Protein AF-A0A2V7E3F7-F1 (afdb_monomer_lite)

Secondary structure (DSSP, 8-state):
-HHHHHHH---TT-SS-GGG-HHHHHHHHHHHHHHHHHHHHHHHHHHHHHHHHHTTPPPPHHHHHHHHHHHHHHHHHHHHHHHHHHHHTGGGTTSTT-HHHHHH-

Foldseek 3Di:
DLVVLQVPDDDPPGPDGLVPDVLLVVLLVQLVVLLVVLVVQLVVLVVVQVVCVVVVHDDDPVSVVSNVVSVVSSVVSNLSSLVSSLVSSPPLQCDPPDPSVVSND

Sequence (105 aa):
ALIELAGEKTPRGRTARLCENPQVQDAVGRADAILNAGRAYRTAMVTELWNTVAAGDETTLEQRARCRLAAVHATDCAREAMDLMYRHGGSTSYRRESRLAECWR

pLDDT: mean 96.29, std 2.95, range [83.75, 98.81]

Structure (mmCIF, N/CA/C/O backbone):
data_AF-A0A2V7E3F7-F1
#
_entry.id   AF-A0A2V7E3F7-F1
#
loop_
_a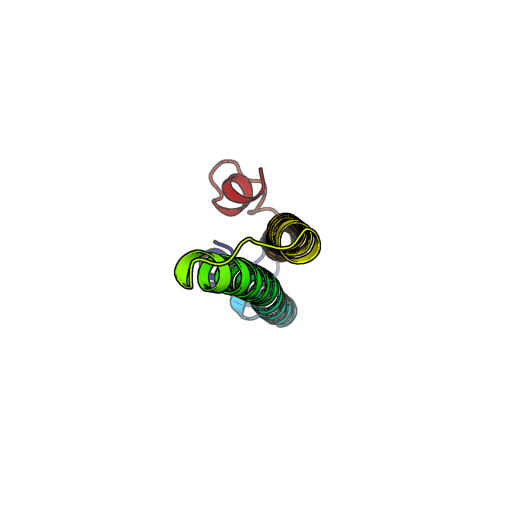tom_site.group_PDB
_atom_site.id
_atom_site.type_symbol
_atom_site.label_atom_id
_atom_site.label_alt_id
_atom_site.label_comp_id
_atom_site.label_asym_id
_atom_site.label_entity_id
_atom_site.label_seq_id
_atom_site.pdbx_PDB_ins_code
_atom_site.Cartn_x
_atom_site.Cartn_y
_atom_site.Cartn_z
_atom_site.occupancy
_atom_site.B_iso_or_equiv
_atom_site.auth_seq_id
_atom_site.auth_comp_id
_atom_site.auth_asym_id
_atom_site.auth_atom_id
_atom_site.pdbx_PDB_model_num
ATOM 1 N N . ALA A 1 1 ? 1.638 -0.251 -13.157 1.00 89.50 1 ALA A N 1
ATOM 2 C CA . ALA A 1 1 ? 2.609 0.818 -13.469 1.00 89.50 1 ALA A CA 1
ATOM 3 C C . ALA A 1 1 ? 4.043 0.292 -13.602 1.00 89.50 1 ALA A C 1
ATOM 5 O O . ALA A 1 1 ? 4.449 0.072 -14.733 1.00 89.50 1 ALA A O 1
ATOM 6 N N . LEU A 1 2 ? 4.817 0.047 -12.524 1.00 94.56 2 LEU A N 1
ATOM 7 C CA . LEU A 1 2 ? 6.211 -0.427 -12.690 1.00 94.56 2 LEU A CA 1
ATOM 8 C C . LEU A 1 2 ? 6.283 -1.815 -13.336 1.00 94.56 2 LEU A C 1
ATOM 10 O O . LEU A 1 2 ? 7.095 -1.999 -14.226 1.00 94.56 2 LEU A O 1
ATOM 14 N N . ILE A 1 3 ? 5.444 -2.766 -12.918 1.00 95.62 3 ILE A N 1
ATOM 15 C CA . ILE A 1 3 ? 5.431 -4.129 -13.482 1.00 95.62 3 ILE A CA 1
ATOM 16 C C . ILE A 1 3 ? 5.173 -4.094 -14.997 1.00 95.62 3 ILE A C 1
ATOM 18 O O . ILE A 1 3 ? 5.928 -4.691 -15.756 1.00 95.62 3 ILE A O 1
ATOM 22 N N . GLU A 1 4 ? 4.166 -3.332 -15.436 1.00 95.06 4 GLU A N 1
ATOM 23 C CA . GLU A 1 4 ? 3.856 -3.109 -16.860 1.00 95.06 4 GLU A CA 1
ATOM 24 C C . GLU A 1 4 ? 5.058 -2.490 -17.591 1.00 95.06 4 GLU A C 1
ATOM 26 O O . GLU A 1 4 ? 5.556 -3.056 -18.561 1.00 95.06 4 GLU A O 1
ATOM 31 N N . LEU A 1 5 ? 5.606 -1.387 -17.061 1.00 95.00 5 LEU A N 1
ATOM 32 C CA . LEU A 1 5 ? 6.794 -0.738 -17.619 1.00 95.00 5 LEU A CA 1
ATOM 33 C C . LEU A 1 5 ? 7.979 -1.706 -17.709 1.00 95.00 5 LEU A C 1
ATOM 35 O O . LEU A 1 5 ? 8.698 -1.710 -18.704 1.00 95.00 5 LEU A O 1
ATOM 39 N N . ALA A 1 6 ? 8.210 -2.505 -16.670 1.00 95.81 6 ALA A N 1
ATOM 40 C CA . ALA A 1 6 ? 9.329 -3.428 -16.591 1.00 95.81 6 ALA A CA 1
ATOM 41 C C . ALA A 1 6 ? 9.190 -4.582 -17.585 1.00 95.81 6 ALA A C 1
ATOM 43 O O . ALA A 1 6 ? 10.190 -5.025 -18.150 1.00 95.81 6 ALA A O 1
ATOM 44 N N . GLY A 1 7 ? 7.952 -5.018 -17.817 1.00 96.19 7 GLY A N 1
ATOM 45 C CA . GLY A 1 7 ? 7.601 -6.008 -18.821 1.00 96.19 7 GLY A CA 1
ATOM 46 C C . GLY A 1 7 ? 7.800 -5.519 -20.249 1.00 96.19 7 GLY A C 1
ATOM 47 O O . GLY A 1 7 ? 7.922 -6.360 -21.122 1.00 96.19 7 GLY A O 1
ATOM 48 N N . GLU A 1 8 ? 7.876 -4.208 -20.498 1.00 95.31 8 GLU A N 1
ATOM 49 C CA . GLU A 1 8 ? 8.062 -3.631 -21.836 1.00 95.31 8 GLU A CA 1
ATOM 50 C C . GLU A 1 8 ? 9.488 -3.123 -22.082 1.00 95.31 8 GLU A C 1
ATOM 52 O O . GLU A 1 8 ? 10.066 -3.354 -23.147 1.00 95.31 8 GLU A O 1
ATOM 57 N N . LYS A 1 9 ? 10.072 -2.464 -21.081 1.00 95.19 9 LYS A N 1
ATOM 58 C CA . LYS A 1 9 ? 11.286 -1.652 -21.188 1.00 95.19 9 LYS A CA 1
ATOM 59 C C . LYS A 1 9 ? 12.570 -2.479 -21.177 1.00 95.19 9 LYS A C 1
ATOM 61 O O . LYS A 1 9 ? 12.870 -3.154 -20.198 1.00 95.19 9 LYS A O 1
ATOM 66 N N . THR A 1 10 ? 13.417 -2.267 -22.181 1.00 96.75 10 THR A N 1
ATOM 67 C CA . THR A 1 10 ? 14.847 -2.611 -22.137 1.00 96.75 10 THR A CA 1
ATOM 68 C C . THR A 1 10 ? 15.654 -1.349 -21.805 1.00 96.75 10 THR A C 1
ATOM 70 O O . THR A 1 10 ? 15.605 -0.378 -22.567 1.00 96.75 10 THR A O 1
ATOM 73 N N . PRO A 1 11 ? 16.356 -1.282 -20.654 1.00 94.12 11 PRO A N 1
ATOM 74 C CA . PRO A 1 11 ? 17.148 -0.109 -20.289 1.00 94.12 11 PRO A CA 1
ATOM 75 C C . PRO A 1 11 ? 18.256 0.196 -21.305 1.00 94.12 11 PRO A C 1
ATOM 77 O O . PRO A 1 11 ? 18.879 -0.707 -21.860 1.00 94.12 11 PRO A O 1
ATOM 80 N N . ARG A 1 12 ? 18.550 1.484 -21.518 1.00 91.50 12 ARG A N 1
ATOM 81 C CA . ARG A 1 12 ? 19.622 1.911 -22.430 1.00 91.50 12 ARG A CA 1
ATOM 82 C C . ARG A 1 12 ? 20.957 1.285 -22.007 1.00 91.50 12 ARG A C 1
ATOM 84 O O . ARG A 1 12 ? 21.336 1.376 -20.843 1.00 91.50 12 ARG A O 1
ATOM 91 N N . GLY A 1 13 ? 21.667 0.679 -22.958 1.00 92.31 13 GLY A N 1
ATOM 92 C CA . GLY A 1 13 ? 22.947 0.007 -22.701 1.00 92.31 13 GLY A CA 1
ATOM 93 C C . GLY A 1 13 ? 22.821 -1.373 -22.044 1.00 92.31 13 GLY A C 1
ATOM 94 O O . GLY A 1 13 ? 23.825 -1.922 -21.600 1.00 92.31 13 GLY A O 1
ATOM 95 N N . ARG A 1 14 ? 21.610 -1.938 -21.965 1.00 92.00 14 ARG A N 1
ATOM 96 C CA . ARG A 1 14 ? 21.354 -3.314 -21.522 1.00 92.00 14 ARG A CA 1
ATOM 97 C C . ARG A 1 14 ? 20.670 -4.102 -22.639 1.00 92.00 14 ARG A C 1
ATOM 99 O O . ARG A 1 14 ? 19.992 -3.523 -23.481 1.00 92.00 14 ARG A O 1
ATOM 106 N N . THR A 1 15 ? 20.866 -5.416 -22.631 1.00 94.06 15 THR A N 1
ATOM 107 C CA . THR A 1 15 ? 20.198 -6.365 -23.538 1.00 94.06 15 THR A CA 1
ATOM 108 C C . THR A 1 15 ? 18.963 -6.991 -22.894 1.00 94.06 15 THR A C 1
ATOM 110 O O . THR A 1 15 ? 17.957 -7.181 -23.567 1.00 94.06 15 THR A O 1
ATOM 113 N N . ALA A 1 16 ? 19.030 -7.255 -21.588 1.00 95.88 16 ALA A N 1
ATOM 114 C CA . ALA A 1 16 ? 17.927 -7.787 -20.798 1.00 95.88 16 ALA A CA 1
ATOM 115 C C . ALA A 1 16 ? 16.849 -6.727 -20.522 1.00 95.88 16 ALA A C 1
ATOM 117 O O . ALA A 1 16 ? 17.145 -5.538 -20.333 1.00 95.88 16 ALA A O 1
ATOM 118 N N . ARG A 1 17 ? 15.594 -7.172 -20.464 1.00 96.69 17 ARG A N 1
ATOM 119 C CA . ARG A 1 17 ? 14.441 -6.356 -20.079 1.00 96.69 17 ARG A CA 1
ATOM 120 C C . ARG A 1 17 ? 14.526 -5.981 -18.606 1.00 96.69 17 ARG A C 1
ATOM 122 O O . ARG A 1 17 ? 15.162 -6.646 -17.791 1.00 96.69 17 ARG A O 1
ATOM 129 N N . LEU A 1 18 ? 13.846 -4.904 -18.238 1.00 96.44 18 LEU A N 1
ATOM 130 C CA . LEU A 1 18 ? 13.847 -4.405 -16.869 1.00 96.44 18 LEU A CA 1
ATOM 131 C C . LEU A 1 18 ? 13.221 -5.415 -15.888 1.00 96.44 18 LEU A C 1
ATOM 133 O O . LEU A 1 18 ? 13.679 -5.492 -14.752 1.00 96.44 18 LEU A O 1
ATOM 137 N N . CYS A 1 19 ? 12.243 -6.222 -16.318 1.00 96.88 19 CYS A N 1
ATOM 138 C CA . CYS A 1 19 ? 11.666 -7.301 -15.507 1.00 96.88 19 CYS A CA 1
ATOM 139 C C . CYS A 1 19 ? 12.646 -8.447 -15.193 1.00 96.88 19 CYS A C 1
ATOM 141 O O . CYS A 1 19 ? 12.432 -9.174 -14.225 1.00 96.88 19 CYS A O 1
ATOM 143 N N . GLU A 1 20 ? 13.726 -8.595 -15.962 1.00 97.31 20 GLU A N 1
ATOM 144 C CA . GLU A 1 20 ? 14.768 -9.608 -15.739 1.00 97.31 20 GLU A CA 1
ATOM 145 C C . GLU A 1 20 ? 15.829 -9.135 -14.733 1.00 97.31 20 GLU A C 1
ATOM 147 O O . GLU A 1 20 ? 16.721 -9.895 -14.367 1.00 97.31 20 GLU A O 1
ATOM 152 N N . ASN A 1 21 ? 15.757 -7.882 -14.267 1.00 96.44 21 ASN A N 1
ATOM 153 C CA . ASN A 1 21 ? 16.669 -7.362 -13.256 1.00 96.44 21 ASN A CA 1
ATOM 154 C C . ASN A 1 21 ? 16.252 -7.846 -11.847 1.00 96.44 21 ASN A C 1
ATOM 156 O O . ASN A 1 21 ? 15.193 -7.431 -11.365 1.00 96.44 21 ASN A O 1
ATOM 160 N N . PRO A 1 22 ? 17.092 -8.621 -11.128 1.00 96.94 22 PRO A N 1
ATOM 161 C CA . PRO A 1 22 ? 16.754 -9.125 -9.793 1.00 96.94 22 PRO A CA 1
ATOM 162 C C . PRO A 1 22 ? 16.463 -8.028 -8.761 1.00 96.94 22 PRO A C 1
ATOM 164 O O . PRO A 1 22 ? 15.621 -8.210 -7.889 1.00 96.94 22 PRO A O 1
ATOM 167 N N . GLN A 1 23 ? 17.100 -6.856 -8.874 1.00 96.00 23 GLN A N 1
ATOM 168 C CA . GLN A 1 23 ? 16.832 -5.726 -7.975 1.00 96.00 23 GLN A CA 1
ATOM 169 C C . GLN A 1 23 ? 15.429 -5.145 -8.186 1.00 96.00 23 GLN A C 1
ATOM 171 O O . GLN A 1 23 ? 14.807 -4.672 -7.242 1.00 96.00 23 GLN A O 1
ATOM 176 N N . VAL A 1 24 ? 14.918 -5.185 -9.421 1.00 97.00 24 VAL A N 1
ATOM 177 C CA . VAL A 1 24 ? 13.546 -4.753 -9.723 1.00 97.00 24 VAL A CA 1
ATOM 178 C C . VAL A 1 24 ? 12.546 -5.750 -9.147 1.00 97.00 24 VAL A C 1
ATOM 180 O O . VAL A 1 24 ? 11.537 -5.336 -8.586 1.00 97.00 24 VAL A O 1
ATOM 183 N N . GLN A 1 25 ? 12.834 -7.049 -9.241 1.00 97.81 25 GLN A N 1
ATOM 184 C CA . GLN A 1 25 ? 11.987 -8.103 -8.677 1.00 97.81 25 GLN A CA 1
ATOM 185 C C . GLN A 1 25 ? 11.913 -8.012 -7.145 1.00 97.81 25 GLN A C 1
ATOM 187 O O . GLN A 1 25 ? 10.815 -8.030 -6.592 1.00 97.81 25 GLN A O 1
ATOM 192 N N . ASP A 1 26 ? 13.055 -7.832 -6.470 1.00 98.31 26 ASP A N 1
ATOM 193 C CA . ASP A 1 26 ? 13.112 -7.605 -5.016 1.00 98.31 26 ASP A CA 1
ATOM 194 C C . ASP A 1 26 ? 12.323 -6.353 -4.612 1.00 98.31 26 ASP A C 1
ATOM 196 O O . ASP A 1 26 ? 11.488 -6.411 -3.711 1.00 98.31 26 ASP A O 1
ATOM 200 N N . ALA A 1 27 ? 12.506 -5.237 -5.324 1.00 97.50 27 ALA A N 1
ATOM 201 C CA . ALA A 1 27 ? 11.766 -4.012 -5.044 1.00 97.50 27 ALA A CA 1
ATOM 202 C C . ALA A 1 27 ? 10.249 -4.198 -5.189 1.00 97.50 27 ALA A C 1
ATOM 204 O O . ALA A 1 27 ? 9.499 -3.723 -4.337 1.00 97.50 27 ALA A O 1
ATOM 205 N N . VAL A 1 28 ? 9.797 -4.902 -6.235 1.00 98.06 28 VAL A N 1
ATOM 206 C CA . VAL A 1 28 ? 8.378 -5.245 -6.439 1.00 98.06 28 VAL A CA 1
ATOM 207 C C . VAL A 1 28 ? 7.853 -6.093 -5.284 1.00 98.06 28 VAL A C 1
ATOM 209 O O . VAL A 1 28 ? 6.813 -5.753 -4.724 1.00 98.06 28 VAL A O 1
ATOM 212 N N . GLY A 1 29 ? 8.583 -7.135 -4.878 1.00 98.31 29 GLY A N 1
ATOM 213 C CA . GLY A 1 29 ? 8.192 -7.979 -3.746 1.00 98.31 29 GLY A CA 1
ATOM 214 C C . GLY A 1 29 ? 8.095 -7.203 -2.429 1.00 98.31 29 GLY A C 1
ATOM 215 O O . GLY A 1 29 ? 7.114 -7.335 -1.700 1.00 98.31 29 GLY A O 1
ATOM 216 N N . ARG A 1 30 ? 9.069 -6.333 -2.141 1.00 98.56 30 ARG A N 1
ATOM 217 C CA . ARG A 1 30 ? 9.054 -5.475 -0.944 1.00 98.56 30 ARG A CA 1
ATOM 218 C C . ARG A 1 30 ? 7.894 -4.490 -0.955 1.00 98.56 30 ARG A C 1
ATOM 220 O O . ARG A 1 30 ? 7.209 -4.350 0.054 1.00 98.56 30 ARG A O 1
ATOM 227 N N . ALA A 1 31 ? 7.664 -3.819 -2.081 1.00 98.44 31 ALA A N 1
ATOM 228 C CA . ALA A 1 31 ? 6.571 -2.864 -2.209 1.00 98.44 31 ALA A CA 1
ATOM 229 C C . ALA A 1 31 ? 5.205 -3.536 -2.025 1.00 98.44 31 ALA A C 1
ATOM 231 O O . ALA A 1 31 ? 4.344 -2.976 -1.346 1.00 98.44 31 ALA A O 1
ATOM 232 N N . ASP A 1 32 ? 5.023 -4.741 -2.572 1.00 98.50 32 ASP A N 1
ATOM 233 C CA . ASP A 1 32 ? 3.808 -5.529 -2.365 1.00 98.50 32 ASP A CA 1
ATOM 234 C C . ASP A 1 32 ? 3.615 -5.888 -0.884 1.00 98.50 32 ASP A C 1
ATOM 236 O O . ASP A 1 32 ? 2.561 -5.607 -0.309 1.00 98.50 32 ASP A O 1
ATOM 240 N N . ALA A 1 33 ? 4.657 -6.403 -0.225 1.00 98.81 33 ALA A N 1
ATOM 241 C CA . ALA A 1 33 ? 4.607 -6.748 1.193 1.00 98.81 33 ALA A CA 1
ATOM 242 C C . ALA A 1 33 ? 4.270 -5.539 2.084 1.00 98.81 33 ALA A C 1
ATOM 244 O O . ALA A 1 33 ? 3.391 -5.632 2.942 1.00 98.81 33 ALA A O 1
ATOM 245 N N . ILE A 1 34 ? 4.919 -4.391 1.860 1.00 98.75 34 ILE A N 1
ATOM 246 C CA . ILE A 1 34 ? 4.684 -3.151 2.618 1.00 98.75 34 ILE A CA 1
ATOM 247 C C . ILE A 1 34 ? 3.244 -2.664 2.423 1.00 98.75 34 ILE A C 1
ATOM 249 O O . ILE A 1 34 ? 2.540 -2.376 3.396 1.00 98.75 34 ILE A O 1
ATOM 253 N N . LEU A 1 35 ? 2.777 -2.597 1.173 1.00 98.25 35 LEU A N 1
ATOM 254 C CA . LEU A 1 35 ? 1.426 -2.135 0.865 1.00 98.25 35 LEU A CA 1
ATOM 255 C C . LEU A 1 35 ? 0.368 -3.045 1.504 1.00 98.25 35 LEU A C 1
ATOM 257 O O . LEU A 1 35 ? -0.618 -2.554 2.064 1.00 98.25 35 LEU A O 1
ATOM 261 N N . ASN A 1 36 ? 0.575 -4.361 1.440 1.00 98.62 36 ASN A N 1
ATOM 262 C CA . ASN A 1 36 ? -0.334 -5.339 2.024 1.00 98.62 36 ASN A CA 1
ATOM 263 C C . ASN A 1 36 ? -0.312 -5.307 3.556 1.00 98.62 36 ASN A C 1
ATOM 265 O O . ASN A 1 36 ? -1.381 -5.364 4.163 1.00 98.62 36 ASN A O 1
ATOM 269 N N . ALA A 1 37 ? 0.848 -5.114 4.188 1.00 98.69 37 ALA A N 1
ATOM 270 C CA . ALA A 1 37 ? 0.951 -4.949 5.638 1.00 98.69 37 ALA A CA 1
ATOM 271 C C . ALA A 1 37 ? 0.141 -3.738 6.135 1.00 98.69 37 ALA A C 1
ATOM 273 O O . ALA A 1 37 ? -0.688 -3.875 7.038 1.00 98.69 37 ALA A O 1
ATOM 274 N N . GLY A 1 38 ? 0.289 -2.576 5.487 1.00 98.62 38 GLY A N 1
ATOM 275 C CA . GLY A 1 38 ? -0.484 -1.378 5.828 1.00 98.62 38 GLY A CA 1
ATOM 276 C C . GLY A 1 38 ? -1.996 -1.575 5.650 1.00 98.62 38 GLY A C 1
ATOM 277 O O . GLY A 1 38 ? -2.791 -1.184 6.510 1.00 98.62 38 GLY A O 1
ATOM 278 N N . ARG A 1 39 ? -2.416 -2.241 4.563 1.00 98.50 39 ARG A N 1
ATOM 279 C CA . ARG A 1 39 ? -3.831 -2.581 4.316 1.00 98.50 39 ARG A CA 1
ATOM 280 C C . ARG A 1 39 ? -4.388 -3.542 5.361 1.00 98.50 39 ARG A C 1
ATOM 282 O O . ARG A 1 39 ? -5.504 -3.319 5.836 1.00 98.50 39 ARG A O 1
ATOM 289 N N . ALA A 1 40 ? -3.634 -4.581 5.708 1.00 98.69 40 ALA A N 1
ATOM 290 C CA . ALA A 1 40 ? -4.031 -5.574 6.696 1.00 98.69 40 ALA A CA 1
ATOM 291 C C . ALA A 1 40 ? -4.195 -4.932 8.078 1.00 98.69 40 ALA A C 1
ATOM 293 O O . ALA A 1 40 ? -5.249 -5.082 8.693 1.00 98.69 40 ALA A O 1
ATOM 294 N N . TYR A 1 41 ? -3.217 -4.133 8.519 1.00 98.62 41 TYR A N 1
ATOM 295 C CA . TYR A 1 41 ? -3.280 -3.444 9.808 1.00 98.62 41 TYR A CA 1
ATOM 296 C C . TYR A 1 41 ? -4.472 -2.4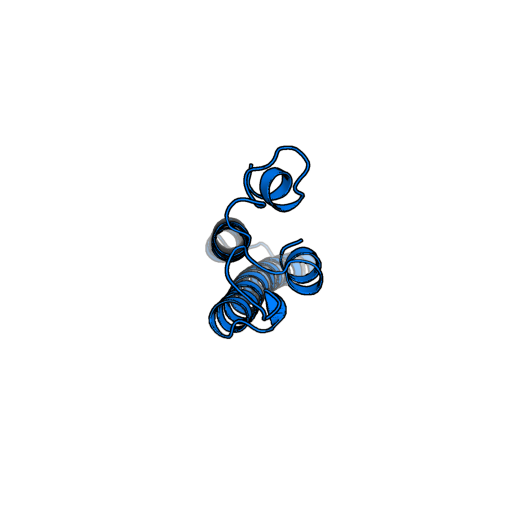84 9.896 1.00 98.62 41 TYR A C 1
ATOM 298 O O . TYR A 1 41 ? -5.255 -2.546 10.844 1.00 98.62 41 TYR A O 1
ATOM 306 N N . ARG A 1 42 ? -4.679 -1.644 8.871 1.00 98.50 42 ARG A N 1
ATOM 307 C CA . ARG A 1 42 ? -5.840 -0.743 8.807 1.00 98.50 42 ARG A CA 1
ATOM 308 C C . ARG A 1 42 ? -7.159 -1.499 8.872 1.00 98.50 42 ARG A C 1
ATOM 310 O O . ARG A 1 42 ? -8.049 -1.094 9.611 1.00 98.50 42 ARG A O 1
ATOM 317 N N . THR A 1 43 ? -7.284 -2.573 8.098 1.00 98.62 43 THR A N 1
ATOM 318 C CA . THR A 1 43 ? -8.507 -3.383 8.076 1.00 98.62 43 THR A CA 1
ATOM 319 C C . THR A 1 43 ? -8.769 -3.982 9.452 1.00 98.62 43 THR A C 1
ATOM 321 O O . THR A 1 43 ? -9.867 -3.822 9.966 1.00 98.62 43 THR A O 1
ATOM 324 N N . ALA A 1 44 ? -7.751 -4.560 10.095 1.00 98.62 44 ALA A N 1
ATOM 325 C CA . ALA A 1 44 ? -7.881 -5.144 11.426 1.00 98.62 44 ALA A CA 1
ATOM 326 C C . ALA A 1 44 ? -8.373 -4.129 12.473 1.00 98.62 44 ALA A C 1
ATOM 328 O O . ALA A 1 44 ? -9.312 -4.422 13.207 1.00 98.62 44 ALA A O 1
ATOM 329 N N . MET A 1 45 ? -7.798 -2.921 12.511 1.00 98.56 45 MET A N 1
ATOM 330 C CA . MET A 1 45 ? -8.185 -1.898 13.496 1.00 98.56 45 MET A CA 1
ATOM 331 C C . MET A 1 45 ? -9.579 -1.313 13.235 1.00 98.56 45 MET A C 1
ATOM 333 O O . MET A 1 45 ? -10.314 -1.024 14.177 1.00 98.56 45 MET A O 1
ATOM 337 N N . VAL A 1 46 ? -9.974 -1.163 11.965 1.00 98.31 46 VAL A N 1
ATOM 338 C CA . VAL A 1 46 ? -11.343 -0.751 11.612 1.00 98.31 46 VAL A CA 1
ATOM 339 C C . VAL A 1 46 ? -12.346 -1.845 11.976 1.00 98.31 46 VAL A C 1
ATOM 341 O O . VAL A 1 46 ? -13.398 -1.536 12.526 1.00 98.31 46 VAL A O 1
ATOM 344 N N . THR A 1 47 ? -12.022 -3.113 11.712 1.00 98.50 47 THR A N 1
ATOM 345 C CA . THR A 1 47 ? -12.869 -4.256 12.073 1.00 98.50 47 THR A CA 1
ATOM 346 C C . THR A 1 47 ? -13.040 -4.376 13.584 1.00 98.50 47 THR A C 1
ATOM 348 O O . THR A 1 47 ? -14.158 -4.588 14.039 1.00 98.50 47 THR A O 1
ATOM 351 N N . GLU A 1 48 ? -11.976 -4.193 14.369 1.00 98.12 48 GLU A N 1
ATOM 352 C CA . GLU A 1 48 ? -12.058 -4.175 15.835 1.00 98.12 48 GLU A CA 1
ATOM 353 C C . GLU A 1 48 ? -13.055 -3.114 16.322 1.00 98.12 48 GLU A C 1
ATOM 355 O O . GLU A 1 48 ? -13.980 -3.428 17.071 1.00 98.12 48 GLU A O 1
ATOM 360 N N . LEU A 1 49 ? -12.914 -1.874 15.840 1.00 98.06 49 LEU A N 1
ATOM 361 C CA . LEU A 1 49 ? -13.791 -0.765 16.215 1.00 98.06 49 LEU A CA 1
ATOM 362 C C . LEU A 1 49 ? -15.238 -0.992 15.753 1.00 98.06 49 LEU A C 1
ATOM 364 O O . LEU A 1 49 ? -16.175 -0.723 16.504 1.00 98.06 49 LEU A O 1
ATOM 368 N N . TRP A 1 50 ? -15.421 -1.508 14.535 1.00 98.19 50 TRP A N 1
ATOM 369 C CA . TRP A 1 50 ? -16.734 -1.849 13.990 1.00 98.19 50 TRP A CA 1
ATOM 370 C C . TRP A 1 50 ? -17.439 -2.908 14.834 1.00 98.19 50 TRP A C 1
ATOM 372 O O . TRP A 1 50 ? -18.613 -2.744 15.147 1.00 98.19 50 TRP A O 1
ATOM 382 N N . ASN A 1 51 ? -16.731 -3.964 15.236 1.00 98.56 51 ASN A N 1
ATOM 383 C CA . ASN A 1 51 ? -17.312 -5.053 16.015 1.00 98.56 51 ASN A CA 1
ATOM 384 C C . ASN A 1 51 ? -17.832 -4.574 17.377 1.00 98.56 51 ASN A C 1
ATOM 386 O O . ASN A 1 51 ? -18.899 -5.015 17.791 1.00 98.56 51 ASN A O 1
ATOM 390 N N . THR A 1 52 ? -17.133 -3.645 18.042 1.00 98.56 52 THR A N 1
ATOM 391 C CA . THR A 1 52 ? -17.614 -3.031 19.293 1.00 98.56 52 THR A CA 1
ATOM 392 C C . THR A 1 52 ? -18.924 -2.276 19.078 1.00 98.56 52 THR A C 1
ATOM 394 O O . THR A 1 52 ? -19.908 -2.537 19.763 1.00 98.56 52 THR A O 1
ATOM 397 N N . VAL A 1 53 ? -18.983 -1.398 18.072 1.00 98.31 53 VAL A N 1
ATOM 398 C CA . VAL A 1 53 ? -20.204 -0.623 17.790 1.00 98.31 53 VAL A CA 1
ATOM 399 C C . VAL A 1 53 ? -21.355 -1.531 17.343 1.00 98.31 53 VAL A C 1
ATOM 401 O O . VAL A 1 53 ? -22.496 -1.330 17.748 1.00 98.31 53 VAL A O 1
ATOM 404 N N . ALA A 1 54 ? -21.068 -2.554 16.536 1.00 98.56 54 ALA A N 1
ATOM 405 C CA . ALA A 1 54 ? -22.062 -3.515 16.062 1.00 98.56 54 ALA A CA 1
ATOM 406 C C . ALA A 1 54 ? -22.644 -4.384 17.191 1.00 98.56 54 ALA A C 1
ATOM 408 O O . ALA A 1 54 ? -23.774 -4.854 17.067 1.00 98.56 54 ALA A O 1
ATOM 409 N N . ALA A 1 55 ? -21.905 -4.573 18.289 1.00 98.50 55 ALA A N 1
ATOM 410 C CA . ALA A 1 55 ? -22.392 -5.235 19.497 1.00 98.50 55 ALA A CA 1
ATOM 411 C C . ALA A 1 55 ? -23.285 -4.332 20.374 1.00 98.50 55 ALA A C 1
ATOM 413 O O . ALA A 1 55 ? -23.903 -4.823 21.314 1.00 98.50 55 ALA A O 1
ATOM 414 N N . GLY A 1 56 ? -23.394 -3.035 20.055 1.00 98.56 56 GLY A N 1
ATOM 415 C CA . GLY A 1 56 ? -24.118 -2.046 20.859 1.00 98.56 56 GLY A CA 1
ATOM 416 C C . GLY A 1 56 ? -23.279 -1.410 21.972 1.00 98.56 56 GLY A C 1
ATOM 417 O O . GLY A 1 56 ? -23.819 -0.642 22.766 1.00 98.56 56 GLY A O 1
ATOM 418 N N . ASP A 1 57 ? -21.977 -1.700 22.015 1.00 98.50 57 ASP A N 1
ATOM 419 C CA . ASP A 1 57 ? -21.056 -1.187 23.025 1.00 98.50 57 ASP A CA 1
ATOM 420 C C . ASP A 1 57 ? -20.435 0.160 22.614 1.00 98.50 57 ASP A C 1
ATOM 422 O O . ASP A 1 57 ? -20.295 0.497 21.432 1.00 98.50 57 ASP A O 1
ATOM 426 N N . GLU A 1 58 ? -19.989 0.932 23.607 1.00 98.31 58 GLU A N 1
ATOM 427 C CA . GLU A 1 58 ? -19.205 2.144 23.372 1.00 98.31 58 GLU A CA 1
ATOM 428 C C . GLU A 1 58 ? -17.731 1.823 23.085 1.00 98.31 58 GLU A C 1
ATOM 430 O O . GLU A 1 58 ? -17.083 1.039 23.777 1.00 98.31 58 GLU A O 1
ATOM 435 N N . THR A 1 59 ? -17.15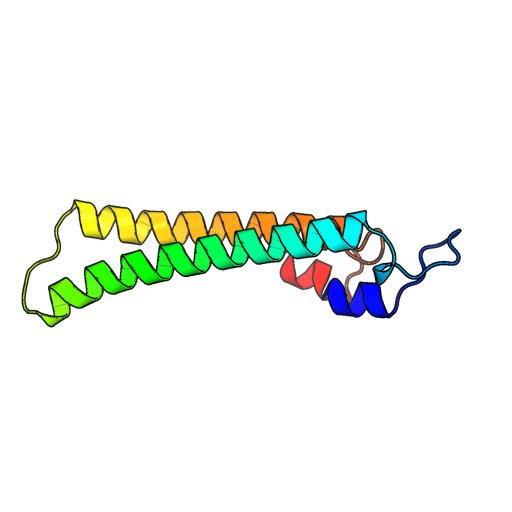2 2.497 22.089 1.00 98.06 59 THR A N 1
ATOM 436 C CA . THR A 1 59 ? -15.724 2.353 21.768 1.00 98.06 59 THR A CA 1
ATOM 437 C C . THR A 1 59 ? -14.830 2.983 22.834 1.00 98.06 59 THR A C 1
ATOM 439 O O . THR A 1 59 ? -15.066 4.121 23.258 1.00 98.06 59 THR A O 1
ATOM 442 N N . THR A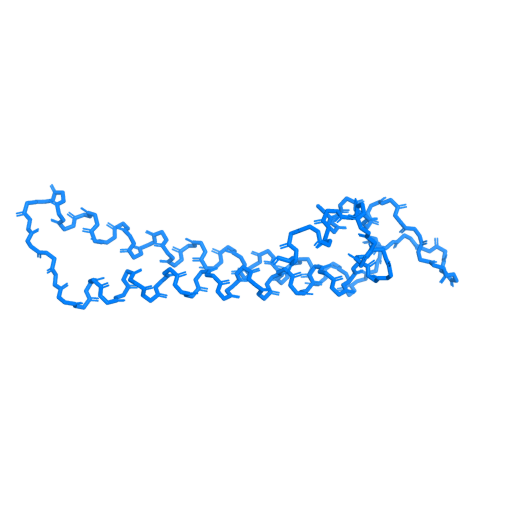 1 60 ? -13.713 2.335 23.160 1.00 98.44 60 THR A N 1
ATOM 443 C CA . THR A 1 60 ? -12.712 2.904 24.073 1.00 98.44 60 THR A CA 1
ATOM 444 C C . THR A 1 60 ? -11.894 4.025 23.414 1.00 98.44 60 THR A C 1
ATOM 446 O O . THR A 1 60 ? -11.863 4.206 22.191 1.00 98.44 60 THR A O 1
ATOM 449 N N . LEU A 1 61 ? -11.197 4.833 24.224 1.00 98.38 61 LEU A N 1
ATOM 450 C CA . LEU A 1 61 ? -10.240 5.818 23.700 1.00 98.38 61 LEU A CA 1
ATOM 451 C C . LEU A 1 61 ? -9.096 5.144 22.928 1.00 98.38 61 LEU A C 1
ATOM 453 O O . LEU A 1 61 ? -8.682 5.646 21.885 1.00 98.38 61 LEU A O 1
ATOM 457 N N . GLU A 1 62 ? -8.626 3.998 23.414 1.00 98.19 62 GLU A N 1
ATOM 458 C CA . GLU A 1 62 ? -7.540 3.243 22.798 1.00 98.19 62 GLU A CA 1
ATOM 459 C C . GLU A 1 62 ? -7.919 2.713 21.411 1.00 98.19 62 GLU A C 1
ATOM 461 O O . GLU A 1 62 ? -7.170 2.922 20.458 1.00 98.19 62 GLU A O 1
ATOM 466 N N . GLN A 1 63 ? -9.106 2.117 21.259 1.00 98.12 63 GLN A N 1
ATOM 467 C CA . GLN A 1 63 ? -9.603 1.642 19.961 1.00 98.12 63 GLN A CA 1
ATOM 468 C C . GLN A 1 63 ? -9.671 2.776 18.934 1.00 98.12 63 GLN A C 1
ATOM 470 O O . GLN A 1 63 ? -9.197 2.648 17.802 1.00 98.12 63 GLN A O 1
ATOM 475 N N . ARG A 1 64 ? -10.197 3.936 19.343 1.00 98.31 64 ARG A N 1
ATOM 476 C CA . ARG A 1 64 ? -10.261 5.128 18.486 1.00 98.31 64 ARG A CA 1
ATOM 477 C C . ARG A 1 64 ? -8.869 5.640 18.111 1.00 98.31 64 ARG A C 1
ATOM 479 O O . ARG A 1 64 ? -8.655 6.033 16.964 1.00 98.31 64 ARG A O 1
ATOM 486 N N . ALA A 1 65 ? -7.920 5.630 19.049 1.00 98.31 65 ALA A N 1
ATOM 487 C CA . ALA A 1 65 ? -6.538 6.025 18.791 1.00 98.31 65 ALA A CA 1
ATOM 488 C C . ALA A 1 65 ? -5.847 5.073 17.799 1.00 98.31 65 ALA A C 1
ATOM 490 O O . ALA A 1 65 ? -5.266 5.536 16.817 1.00 98.31 65 ALA A O 1
ATOM 491 N N . ARG A 1 66 ? -5.975 3.754 17.994 1.00 98.12 66 ARG A N 1
ATOM 492 C CA . ARG A 1 66 ? -5.417 2.728 17.097 1.00 98.12 66 ARG A CA 1
ATOM 493 C C . ARG A 1 66 ? -6.010 2.802 15.694 1.00 98.12 66 ARG A C 1
ATOM 495 O O . ARG A 1 66 ? -5.264 2.765 14.722 1.00 98.12 66 ARG A O 1
ATOM 502 N N . CYS A 1 67 ? -7.323 2.995 15.569 1.00 97.81 67 CYS A N 1
ATOM 503 C CA . CYS A 1 67 ? -7.976 3.167 14.270 1.00 97.81 67 CYS A CA 1
ATOM 504 C C . CYS A 1 67 ? -7.407 4.369 13.493 1.00 97.81 67 CYS A C 1
ATOM 506 O O . CYS A 1 67 ? -7.154 4.271 12.291 1.00 97.81 67 CYS A O 1
ATOM 508 N N . ARG A 1 68 ? -7.154 5.499 14.171 1.00 97.75 68 ARG A N 1
ATOM 509 C CA . ARG A 1 68 ? -6.508 6.671 13.553 1.00 97.75 68 ARG A CA 1
ATOM 510 C C . ARG A 1 68 ? -5.061 6.383 13.161 1.00 97.75 68 ARG A C 1
ATOM 512 O O . ARG A 1 68 ? -4.668 6.689 12.038 1.00 97.75 68 ARG A O 1
ATOM 519 N N . LEU A 1 69 ? -4.288 5.770 14.058 1.00 98.31 69 LEU A N 1
ATOM 520 C CA . LEU A 1 69 ? -2.895 5.407 13.794 1.00 98.31 69 LEU A CA 1
ATOM 521 C C . LEU A 1 69 ? -2.777 4.465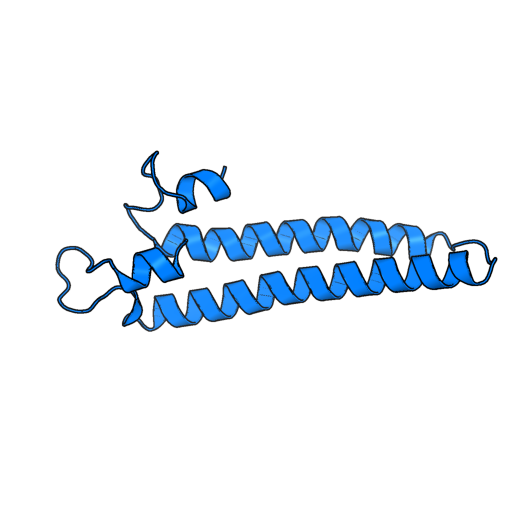 12.590 1.00 98.31 69 LEU A C 1
ATOM 523 O O . LEU A 1 69 ? -1.887 4.632 11.762 1.00 98.31 69 LEU A O 1
ATOM 527 N N . ALA A 1 70 ? -3.705 3.522 12.444 1.00 98.44 70 ALA A N 1
ATOM 528 C CA . ALA A 1 70 ? -3.701 2.576 11.338 1.00 98.44 70 ALA A CA 1
ATOM 529 C C . ALA A 1 70 ? -3.933 3.238 9.974 1.00 98.44 70 ALA A C 1
ATOM 531 O O . ALA A 1 70 ? -3.354 2.804 8.979 1.00 98.44 70 ALA A O 1
ATOM 532 N N . ALA A 1 71 ? -4.725 4.314 9.913 1.00 97.50 71 ALA A N 1
ATOM 533 C CA . ALA A 1 71 ? -4.884 5.101 8.692 1.00 97.50 71 ALA A CA 1
ATOM 534 C C . ALA A 1 71 ? -3.584 5.827 8.299 1.00 97.50 71 ALA A C 1
ATOM 536 O O . ALA A 1 71 ? -3.196 5.803 7.128 1.00 97.50 71 ALA A O 1
ATOM 537 N N . VAL A 1 72 ? -2.889 6.422 9.276 1.00 98.44 72 VAL A N 1
ATOM 538 C CA . VAL A 1 72 ? -1.582 7.068 9.062 1.00 98.44 72 VAL A CA 1
ATOM 539 C C . VAL A 1 72 ? -0.549 6.038 8.608 1.00 98.44 72 VAL A C 1
ATOM 541 O O . VAL A 1 72 ? 0.056 6.205 7.554 1.00 98.44 72 VAL A O 1
ATOM 544 N N . HIS A 1 73 ? -0.431 4.918 9.323 1.00 98.56 73 HIS A N 1
ATOM 545 C CA . HIS A 1 73 ? 0.521 3.863 8.986 1.00 98.56 73 HIS A CA 1
ATOM 546 C C . HIS A 1 73 ? 0.280 3.282 7.587 1.00 98.56 73 HIS A C 1
ATOM 548 O O . HIS A 1 73 ? 1.216 3.135 6.809 1.00 98.56 73 HIS A O 1
ATOM 554 N N . ALA A 1 74 ? -0.977 3.021 7.211 1.00 98.62 74 ALA A N 1
ATOM 555 C CA . ALA A 1 74 ? -1.300 2.557 5.862 1.00 98.62 74 ALA A CA 1
ATOM 556 C C . ALA A 1 74 ? -0.901 3.567 4.771 1.00 98.62 74 ALA A C 1
ATOM 558 O O . ALA A 1 74 ? -0.535 3.162 3.667 1.00 98.62 74 ALA A O 1
ATOM 559 N N . THR A 1 75 ? -0.962 4.865 5.077 1.00 98.25 75 THR A N 1
ATOM 560 C CA . THR A 1 75 ? -0.535 5.938 4.170 1.00 98.25 75 THR A CA 1
ATOM 561 C C . THR A 1 75 ? 0.985 5.947 4.019 1.00 98.25 75 THR A C 1
ATOM 563 O O . THR A 1 75 ? 1.484 6.000 2.896 1.00 98.25 75 THR A O 1
ATOM 566 N N . ASP A 1 76 ? 1.724 5.807 5.122 1.00 98.44 76 ASP A N 1
ATOM 567 C CA . ASP A 1 76 ? 3.184 5.689 5.094 1.00 98.44 76 ASP A CA 1
ATOM 568 C C . ASP A 1 76 ? 3.655 4.451 4.328 1.00 98.44 76 ASP A C 1
ATOM 570 O O . ASP A 1 76 ? 4.536 4.566 3.475 1.00 98.44 76 ASP A O 1
ATOM 574 N N . CYS A 1 77 ? 3.018 3.297 4.543 1.00 98.69 77 CYS A N 1
ATOM 575 C CA . CYS A 1 77 ? 3.285 2.084 3.771 1.00 98.69 77 CYS A CA 1
ATOM 576 C C . CYS A 1 77 ? 3.037 2.299 2.273 1.00 98.69 77 CYS A C 1
ATOM 578 O O . CYS A 1 77 ? 3.854 1.905 1.443 1.00 98.69 77 CYS A O 1
ATOM 580 N N . ALA A 1 78 ? 1.922 2.938 1.904 1.00 97.94 78 ALA A N 1
ATOM 581 C CA . ALA A 1 78 ? 1.624 3.215 0.502 1.00 97.94 78 ALA A CA 1
ATOM 582 C C . ALA A 1 78 ? 2.678 4.134 -0.131 1.00 97.94 78 ALA A C 1
ATOM 584 O O . ALA A 1 78 ? 3.139 3.860 -1.240 1.00 97.94 78 ALA A O 1
ATOM 585 N N . ARG A 1 79 ? 3.101 5.181 0.586 1.00 97.56 79 ARG A N 1
ATOM 586 C CA . ARG A 1 79 ? 4.162 6.096 0.151 1.00 97.56 79 ARG A CA 1
ATOM 587 C C . ARG A 1 79 ? 5.494 5.365 -0.033 1.00 97.56 79 ARG A C 1
ATOM 589 O O . ARG A 1 79 ? 6.146 5.546 -1.055 1.00 97.56 79 ARG A O 1
ATOM 596 N N . GLU A 1 80 ? 5.896 4.532 0.922 1.00 98.06 80 GLU A N 1
ATOM 597 C CA . GLU A 1 80 ? 7.146 3.767 0.850 1.00 98.06 80 GLU A CA 1
ATOM 598 C C . GLU A 1 80 ? 7.139 2.749 -0.299 1.00 98.06 80 GLU A C 1
ATOM 600 O O . GLU A 1 80 ? 8.078 2.701 -1.095 1.00 98.06 80 GLU A O 1
ATOM 605 N N . ALA A 1 81 ? 6.054 1.986 -0.451 1.00 98.12 81 ALA A N 1
ATOM 606 C CA . ALA A 1 81 ? 5.895 1.050 -1.560 1.00 98.12 81 ALA A CA 1
ATOM 607 C C . ALA A 1 81 ? 6.004 1.767 -2.915 1.00 98.12 81 ALA A C 1
ATOM 609 O O . ALA A 1 81 ? 6.678 1.303 -3.836 1.00 98.12 81 ALA A O 1
ATOM 610 N N . MET A 1 82 ? 5.375 2.933 -3.033 1.00 96.62 82 MET A N 1
ATOM 611 C CA . MET A 1 82 ? 5.394 3.731 -4.251 1.00 96.62 82 MET A CA 1
ATOM 612 C C . MET A 1 82 ?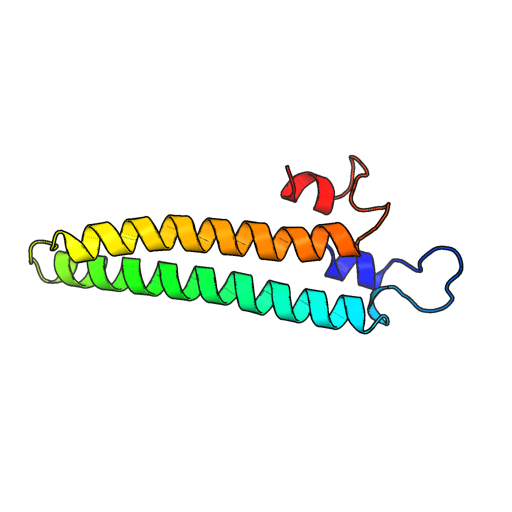 6.784 4.315 -4.558 1.00 96.62 82 MET A C 1
ATOM 614 O O . MET A 1 82 ? 7.146 4.413 -5.728 1.00 96.62 82 MET A O 1
ATOM 618 N N . ASP A 1 83 ? 7.588 4.623 -3.538 1.00 96.62 83 ASP A N 1
ATOM 619 C CA . ASP A 1 83 ? 8.946 5.175 -3.673 1.00 96.62 83 ASP A CA 1
ATOM 620 C C . ASP A 1 83 ? 9.886 4.151 -4.303 1.00 96.62 83 ASP A C 1
ATOM 622 O O . ASP A 1 83 ? 10.624 4.446 -5.248 1.00 96.62 83 ASP A O 1
ATOM 626 N N . LEU A 1 84 ? 9.771 2.900 -3.847 1.00 96.81 84 LEU A N 1
ATOM 627 C CA . LEU A 1 84 ? 10.435 1.759 -4.467 1.00 96.81 84 LEU A CA 1
ATOM 628 C C . LEU A 1 84 ? 10.026 1.644 -5.942 1.00 96.81 84 LEU A C 1
ATOM 630 O O . LEU A 1 84 ? 10.884 1.567 -6.824 1.00 96.81 84 LEU A O 1
ATOM 634 N N . MET A 1 85 ? 8.724 1.703 -6.241 1.00 96.88 85 MET A N 1
ATOM 635 C CA . MET A 1 85 ? 8.245 1.567 -7.622 1.00 96.88 85 MET A CA 1
ATOM 636 C C . MET A 1 85 ? 8.728 2.706 -8.526 1.00 96.88 85 MET A C 1
ATOM 638 O O . MET A 1 85 ? 9.152 2.475 -9.662 1.00 96.88 85 MET A O 1
ATOM 642 N N . TYR A 1 86 ? 8.692 3.939 -8.025 1.00 96.19 86 TYR A N 1
ATOM 643 C CA . TYR A 1 86 ? 9.079 5.126 -8.772 1.00 96.19 86 TYR A CA 1
ATOM 644 C C . TYR A 1 86 ? 10.575 5.117 -9.105 1.00 96.19 86 TYR A C 1
ATOM 646 O O . TYR A 1 86 ? 10.946 5.301 -10.269 1.00 96.19 86 TYR A O 1
ATOM 654 N N . ARG A 1 87 ? 11.445 4.826 -8.128 1.00 95.31 87 ARG A N 1
ATOM 655 C CA . ARG A 1 87 ? 12.905 4.792 -8.334 1.00 95.31 87 ARG A CA 1
ATOM 656 C C . ARG A 1 87 ? 13.323 3.762 -9.380 1.00 95.31 87 ARG A C 1
ATOM 658 O O . ARG A 1 87 ? 14.155 4.062 -10.238 1.00 95.31 87 ARG A O 1
ATOM 665 N N . HIS A 1 88 ? 12.713 2.578 -9.368 1.00 95.56 88 HIS A N 1
ATOM 666 C CA . HIS A 1 88 ? 13.087 1.497 -10.284 1.00 95.56 88 HIS A CA 1
ATOM 667 C C . HIS A 1 88 ? 12.573 1.672 -11.721 1.00 95.56 88 HIS A C 1
ATOM 669 O O . HIS A 1 88 ? 13.121 1.063 -12.641 1.00 95.56 88 HIS A O 1
ATOM 675 N N . GLY A 1 89 ? 11.604 2.560 -11.970 1.00 92.88 89 GLY A N 1
ATOM 676 C CA . GLY A 1 89 ? 11.225 2.929 -13.341 1.00 92.88 89 GLY A CA 1
ATOM 677 C C . GLY A 1 89 ? 12.251 3.839 -14.046 1.00 92.88 89 GLY A C 1
ATOM 678 O O . GLY A 1 89 ? 12.203 4.001 -15.275 1.00 92.88 89 GLY A O 1
ATOM 679 N N . GLY A 1 90 ? 13.234 4.377 -13.313 1.00 91.38 90 GLY A N 1
ATOM 680 C CA . GLY A 1 90 ? 14.325 5.202 -13.838 1.00 91.38 90 GLY A CA 1
ATOM 681 C C . GLY A 1 90 ? 13.832 6.476 -14.531 1.00 91.38 90 GLY A C 1
ATOM 682 O O . GLY A 1 90 ? 12.830 7.067 -14.144 1.00 91.38 90 GLY A O 1
ATOM 683 N N . SER A 1 91 ? 14.492 6.891 -15.617 1.00 92.56 91 SER A N 1
ATOM 684 C CA . SER A 1 91 ? 14.123 8.120 -16.342 1.00 92.56 91 SER A CA 1
ATOM 685 C C . SER A 1 91 ? 12.733 8.102 -16.995 1.00 92.56 91 SER A C 1
ATOM 687 O O . SER A 1 91 ? 12.232 9.142 -17.408 1.00 92.56 91 SER A O 1
ATOM 689 N N . THR A 1 92 ? 12.079 6.942 -17.099 1.00 93.19 92 THR A N 1
ATOM 690 C CA . THR A 1 92 ? 10.683 6.888 -17.562 1.00 93.19 92 THR A CA 1
ATOM 691 C C . THR A 1 92 ? 9.721 7.331 -16.459 1.00 93.19 92 THR A C 1
ATOM 693 O O . THR A 1 92 ? 8.648 7.838 -16.764 1.00 93.19 92 THR A O 1
ATOM 696 N N . SER A 1 93 ? 10.099 7.189 -15.186 1.00 92.81 93 SER A N 1
ATOM 697 C CA . SER A 1 93 ? 9.231 7.514 -14.055 1.00 92.81 93 SER A CA 1
ATOM 698 C C . SER A 1 93 ? 8.880 8.990 -13.960 1.00 92.81 93 SER A C 1
ATOM 700 O O . SER A 1 93 ? 7.761 9.276 -13.579 1.00 92.81 93 SER A O 1
ATOM 702 N N . TYR A 1 94 ? 9.778 9.913 -14.328 1.00 92.06 94 TYR A N 1
ATOM 703 C CA . TYR A 1 94 ? 9.515 11.357 -14.216 1.00 92.06 94 TYR A CA 1
ATOM 704 C C . TYR A 1 94 ? 8.778 11.952 -15.423 1.00 92.06 94 TYR A C 1
ATOM 706 O O . TYR A 1 94 ? 8.391 13.121 -15.394 1.00 92.06 94 TYR A O 1
ATOM 714 N N . ARG A 1 95 ? 8.615 11.187 -16.512 1.00 92.25 95 ARG A N 1
ATOM 715 C CA . ARG A 1 95 ? 7.929 11.681 -17.710 1.00 92.25 95 ARG A CA 1
ATOM 716 C C . ARG A 1 95 ? 6.467 11.976 -17.394 1.00 92.25 95 ARG A C 1
ATOM 718 O O . ARG A 1 95 ? 5.838 11.245 -16.634 1.00 92.25 95 ARG A O 1
ATOM 725 N N . ARG A 1 96 ? 5.917 13.033 -17.991 1.00 88.88 96 ARG A N 1
ATOM 726 C CA . ARG A 1 96 ? 4.582 13.544 -17.649 1.00 88.88 96 ARG A CA 1
ATOM 727 C C . ARG A 1 96 ? 3.475 12.527 -17.931 1.00 88.88 96 ARG A C 1
ATOM 729 O O . ARG A 1 96 ? 2.519 12.459 -17.169 1.00 88.88 96 ARG A O 1
ATOM 736 N N . GLU A 1 97 ? 3.632 11.753 -18.996 1.00 91.69 97 GLU A N 1
ATOM 737 C CA . GLU A 1 97 ? 2.731 10.692 -19.449 1.00 91.69 97 GLU A CA 1
ATOM 738 C C . GLU A 1 97 ? 2.853 9.385 -18.646 1.00 91.69 97 GLU A C 1
ATOM 740 O O . GLU A 1 97 ? 2.081 8.451 -18.845 1.00 91.69 97 GLU A O 1
ATOM 745 N N . SER A 1 98 ? 3.834 9.288 -17.746 1.00 92.19 98 SER A N 1
ATOM 746 C CA . SER A 1 98 ? 4.054 8.083 -16.957 1.00 92.19 98 SER A CA 1
ATOM 747 C C . SER A 1 98 ? 3.038 7.971 -15.826 1.00 92.19 98 SER A C 1
ATOM 749 O O . SER A 1 98 ? 2.970 8.842 -14.957 1.00 92.19 98 SER A O 1
ATOM 751 N N . ARG A 1 99 ? 2.341 6.830 -15.743 1.00 92.94 99 ARG A N 1
ATOM 752 C CA . ARG A 1 99 ? 1.498 6.490 -14.580 1.00 92.94 99 ARG A CA 1
ATOM 753 C C . ARG A 1 99 ? 2.285 6.483 -13.264 1.00 92.94 99 ARG A C 1
ATOM 755 O O . ARG A 1 99 ? 1.711 6.724 -12.212 1.00 92.94 99 ARG A O 1
ATOM 762 N N . LEU A 1 100 ? 3.599 6.226 -13.307 1.00 93.19 100 LEU A N 1
ATOM 763 C CA . LEU A 1 100 ? 4.455 6.336 -12.119 1.00 93.19 100 LEU A CA 1
ATOM 764 C C . LEU A 1 100 ? 4.581 7.792 -11.652 1.00 93.19 100 LEU A C 1
ATOM 766 O O . LEU A 1 100 ? 4.528 8.033 -10.453 1.00 93.19 100 LEU A O 1
ATOM 770 N N . ALA A 1 101 ? 4.697 8.755 -12.574 1.00 90.62 101 ALA A N 1
ATOM 771 C CA . ALA A 1 101 ? 4.732 10.180 -12.237 1.00 90.62 101 ALA A CA 1
ATOM 772 C C . ALA A 1 101 ? 3.396 10.684 -11.697 1.00 90.62 101 ALA A C 1
ATOM 774 O O . ALA A 1 101 ? 3.385 11.614 -10.897 1.00 90.62 101 ALA A O 1
ATOM 775 N N . GLU A 1 102 ? 2.292 10.152 -12.219 1.00 91.00 102 GLU A N 1
ATOM 776 C CA . GLU A 1 102 ? 0.938 10.496 -11.790 1.00 91.00 102 GLU A CA 1
ATOM 777 C C . GLU A 1 102 ? 0.673 9.995 -10.373 1.00 91.00 102 GLU A C 1
ATOM 779 O O . GLU A 1 102 ? 0.294 10.790 -9.527 1.00 91.00 102 GLU A O 1
ATOM 784 N N . CYS A 1 103 ? 0.933 8.714 -10.092 1.00 88.94 103 CYS A N 1
ATOM 785 C CA . CYS A 1 103 ? 0.697 8.158 -8.761 1.00 88.94 103 CYS A CA 1
ATOM 786 C C . CYS A 1 103 ? 1.636 8.732 -7.690 1.00 88.94 103 CYS A C 1
ATOM 788 O O . CYS A 1 103 ? 1.237 8.767 -6.535 1.00 88.94 103 CYS A O 1
ATOM 790 N N . TRP A 1 104 ? 2.861 9.134 -8.059 1.00 89.12 104 TRP A N 1
ATOM 791 C CA . TRP A 1 104 ? 3.880 9.662 -7.136 1.00 89.12 104 TRP A CA 1
ATOM 792 C C . TRP A 1 104 ? 3.621 11.078 -6.614 1.00 89.12 104 TRP A C 1
ATOM 794 O O . TRP A 1 104 ? 4.178 11.451 -5.583 1.00 89.12 104 TRP A O 1
ATOM 804 N N . ARG A 1 105 ? 2.821 11.868 -7.330 1.00 83.75 105 ARG A N 1
ATOM 805 C CA . ARG A 1 105 ? 2.489 13.250 -6.964 1.00 83.75 105 ARG A CA 1
ATOM 806 C C . ARG A 1 105 ? 1.246 13.306 -6.091 1.00 83.75 105 ARG A C 1
ATOM 808 O O . ARG A 1 105 ? 1.249 14.164 -5.184 1.00 83.75 105 ARG A O 1
#

Radius of gyration: 18.67 Å; chains: 1; bounding box: 47×23×48 Å